Protein AF-0000000084461852 (afdb_homodimer)

Sequence (184 aa):
MDIIFQGNHNSEEAAENLLSVLRLFKERYKISHFREMHLTVTLVDDHGDDVELVDSQTSQVYRVFEVYRKGHELQTGRKPRPMLQLVVDNTRMDIIFQGNHNSEEAAENLLSVLRLFKERYKISHFREMHLTVTLVDDHGDDVELVDSQTSQVYRVFEVYRKGHELQTGRKPRPMLQLVVDNTR

Structure (mmCIF, N/CA/C/O backbone):
data_AF-0000000084461852-model_v1
#
loop_
_entity.id
_entity.type
_entity.pdbx_description
1 polymer 'Uncharacterized protein'
#
loop_
_atom_site.group_PDB
_atom_site.id
_atom_site.type_symbol
_atom_site.label_atom_id
_atom_site.label_alt_id
_atom_site.label_comp_id
_atom_site.label_asym_id
_atom_site.label_entity_id
_atom_site.label_seq_id
_atom_site.pdbx_PDB_ins_code
_atom_site.Cartn_x
_atom_site.Cartn_y
_atom_site.Cartn_z
_atom_site.occupancy
_atom_site.B_iso_or_equiv
_atom_site.auth_seq_id
_atom_site.auth_comp_id
_atom_site.auth_asym_id
_atom_site.auth_atom_id
_atom_site.pdbx_PDB_model_num
ATOM 1 N N . MET A 1 1 ? -6.777 7.555 5.301 1 90.88 1 MET A N 1
ATOM 2 C CA . MET A 1 1 ? -6.449 8.07 3.979 1 90.88 1 MET A CA 1
ATOM 3 C C . MET A 1 1 ? -6.387 6.945 2.953 1 90.88 1 MET A C 1
ATOM 5 O O . MET A 1 1 ? -5.828 5.883 3.225 1 90.88 1 MET A O 1
ATOM 9 N N . ASP A 1 2 ? -7.051 7.215 1.814 1 93.38 2 ASP A N 1
ATOM 10 C CA . ASP A 1 2 ? -7.02 6.285 0.69 1 93.38 2 ASP A CA 1
ATOM 11 C C . ASP A 1 2 ? -6.148 6.824 -0.442 1 93.38 2 ASP A C 1
ATOM 13 O O . ASP A 1 2 ? -6.383 7.922 -0.945 1 93.38 2 ASP A O 1
ATOM 17 N N . ILE A 1 3 ? -5.137 6.113 -0.735 1 93.56 3 ILE A N 1
ATOM 18 C CA . ILE A 1 3 ? -4.23 6.484 -1.817 1 93.56 3 ILE A CA 1
ATOM 19 C C . ILE A 1 3 ? -4.449 5.559 -3.012 1 93.56 3 ILE A C 1
ATOM 21 O O . ILE A 1 3 ? -4.258 4.344 -2.906 1 93.56 3 ILE A O 1
ATOM 25 N N . ILE A 1 4 ? -4.809 6.133 -4.129 1 93.44 4 ILE A N 1
ATOM 26 C CA . ILE A 1 4 ? -5.141 5.375 -5.332 1 93.44 4 ILE A CA 1
ATOM 27 C C . ILE A 1 4 ? -4.047 5.559 -6.379 1 93.44 4 ILE A C 1
ATOM 29 O O . ILE A 1 4 ? -3.758 6.684 -6.789 1 93.44 4 ILE A O 1
ATOM 33 N N . PHE A 1 5 ? -3.418 4.453 -6.738 1 92.19 5 PHE A N 1
ATOM 34 C CA . PHE A 1 5 ? -2.416 4.477 -7.797 1 92.19 5 PHE A CA 1
ATOM 35 C C . PHE A 1 5 ? -3.043 4.133 -9.141 1 92.19 5 PHE A C 1
ATOM 37 O O . PHE A 1 5 ? -3.514 3.012 -9.344 1 92.19 5 PHE A O 1
ATOM 44 N N . GLN A 1 6 ? -3.008 5.031 -10.008 1 90.44 6 GLN A N 1
ATOM 45 C CA . GLN A 1 6 ? -3.703 4.875 -11.281 1 90.44 6 GLN A CA 1
ATOM 46 C C . GLN A 1 6 ? -2.85 4.102 -12.281 1 90.44 6 GLN A C 1
ATOM 48 O O . GLN A 1 6 ? -1.632 4.285 -12.336 1 90.44 6 GLN A O 1
ATOM 53 N N . GLY A 1 7 ? -3.508 3.26 -13.008 1 87.06 7 GLY A N 1
ATOM 54 C CA . GLY A 1 7 ? -2.85 2.557 -14.094 1 87.06 7 GLY A CA 1
ATOM 55 C C . GLY A 1 7 ? -2.242 1.233 -13.664 1 87.06 7 GLY A C 1
ATOM 56 O O . GLY A 1 7 ? -2.576 0.704 -12.602 1 87.06 7 GLY A O 1
ATOM 57 N N . ASN A 1 8 ? -1.512 0.685 -14.648 1 90.12 8 ASN A N 1
ATOM 58 C CA . ASN A 1 8 ? -0.744 -0.536 -14.422 1 90.12 8 ASN A CA 1
ATOM 59 C C . ASN A 1 8 ? 0.686 -0.226 -13.992 1 90.12 8 ASN A C 1
ATOM 61 O O . ASN A 1 8 ? 1.313 0.694 -14.516 1 90.12 8 ASN A O 1
ATOM 65 N N . HIS A 1 9 ? 1.092 -1.019 -13 1 91.5 9 HIS A N 1
ATOM 66 C CA . HIS A 1 9 ? 2.438 -0.825 -12.469 1 91.5 9 HIS A CA 1
ATOM 67 C C . HIS A 1 9 ? 3.232 -2.125 -12.5 1 91.5 9 HIS A C 1
ATOM 69 O O . HIS A 1 9 ? 2.709 -3.188 -12.156 1 91.5 9 HIS A O 1
ATOM 75 N N . ASN A 1 10 ? 4.449 -1.992 -13.039 1 92.25 10 ASN A N 1
ATOM 76 C CA . ASN A 1 10 ? 5.328 -3.113 -12.719 1 92.25 10 ASN A CA 1
ATOM 77 C C . ASN A 1 10 ? 5.863 -3.014 -11.289 1 92.25 10 ASN A C 1
ATOM 79 O O . ASN A 1 10 ? 5.609 -2.029 -10.594 1 92.25 10 ASN A O 1
ATOM 83 N N . SER A 1 11 ? 6.602 -4 -10.859 1 90.88 11 SER A N 1
ATOM 84 C CA . SER A 1 11 ? 7.059 -4.09 -9.477 1 90.88 11 SER A CA 1
ATOM 85 C C . SER A 1 11 ? 7.918 -2.889 -9.102 1 90.88 11 SER A C 1
ATOM 87 O O . SER A 1 11 ? 7.77 -2.33 -8.008 1 90.88 11 SER A O 1
ATOM 89 N N . GLU A 1 12 ? 8.805 -2.451 -9.984 1 92.38 12 GLU A N 1
ATOM 90 C CA . GLU A 1 12 ? 9.703 -1.333 -9.703 1 92.38 12 GLU A CA 1
ATOM 91 C C . GLU A 1 12 ? 8.93 -0.02 -9.609 1 92.38 12 GLU A C 1
ATOM 93 O O . GLU A 1 12 ? 9.164 0.779 -8.695 1 92.38 12 GLU A O 1
ATOM 98 N N . GLU A 1 13 ? 7.988 0.21 -10.516 1 91.56 13 GLU A N 1
ATOM 99 C CA . GLU A 1 13 ? 7.16 1.411 -10.492 1 91.56 13 GLU A CA 1
ATOM 100 C C . GLU A 1 13 ? 6.285 1.455 -9.242 1 91.56 13 GLU A C 1
ATOM 102 O O . GLU A 1 13 ? 6.133 2.51 -8.625 1 91.56 13 GLU A O 1
ATOM 107 N N . ALA A 1 14 ? 5.668 0.328 -8.977 1 94 14 ALA A N 1
ATOM 108 C CA . ALA A 1 14 ? 4.848 0.246 -7.77 1 94 14 ALA A CA 1
ATOM 109 C C . ALA A 1 14 ? 5.66 0.619 -6.531 1 94 14 ALA A C 1
ATOM 111 O O . ALA A 1 14 ? 5.211 1.416 -5.703 1 94 14 ALA A O 1
ATOM 112 N N . ALA A 1 15 ? 6.879 0.036 -6.41 1 93.94 15 ALA A N 1
ATOM 113 C CA . ALA A 1 15 ? 7.758 0.32 -5.277 1 93.94 15 ALA A CA 1
ATOM 114 C C . ALA A 1 15 ? 8.078 1.81 -5.191 1 93.94 15 ALA A C 1
ATOM 116 O O . ALA A 1 15 ? 7.953 2.418 -4.129 1 93.94 15 ALA A O 1
ATOM 117 N N . GLU A 1 16 ? 8.43 2.383 -6.297 1 92.94 16 GLU A N 1
ATOM 118 C CA . GLU A 1 16 ? 8.797 3.795 -6.336 1 92.94 16 GLU A CA 1
ATOM 119 C C . GLU A 1 16 ? 7.625 4.684 -5.934 1 92.94 16 GLU A C 1
ATOM 121 O O . GLU A 1 16 ? 7.793 5.645 -5.184 1 92.94 16 GLU A O 1
ATOM 126 N N . ASN A 1 17 ? 6.449 4.41 -6.477 1 91.12 17 ASN A N 1
ATOM 127 C CA . ASN A 1 17 ? 5.273 5.219 -6.18 1 91.12 17 ASN A CA 1
ATOM 128 C C . ASN A 1 17 ? 4.879 5.121 -4.707 1 91.12 17 ASN A C 1
ATOM 130 O O . ASN A 1 17 ? 4.562 6.133 -4.078 1 91.12 17 ASN A O 1
ATOM 134 N N . LEU A 1 18 ? 4.922 3.9 -4.164 1 95.12 18 LEU A N 1
ATOM 135 C CA . LEU A 1 18 ? 4.605 3.711 -2.754 1 95.12 18 LEU A CA 1
ATOM 136 C C . LEU A 1 18 ? 5.598 4.461 -1.869 1 95.12 18 LEU A C 1
ATOM 138 O O . LEU A 1 18 ? 5.199 5.164 -0.938 1 95.12 18 LEU A O 1
ATOM 142 N N . LEU A 1 19 ? 6.879 4.352 -2.189 1 94.62 19 LEU A N 1
ATOM 143 C CA . LEU A 1 19 ? 7.914 5.02 -1.408 1 94.62 19 LEU A CA 1
ATOM 144 C C . LEU A 1 19 ? 7.781 6.535 -1.515 1 94.62 19 LEU A C 1
ATOM 146 O O . LEU A 1 19 ? 7.988 7.254 -0.533 1 94.62 19 LEU A O 1
ATOM 150 N N . SER A 1 20 ? 7.457 6.996 -2.689 1 90.75 20 SER A N 1
ATOM 151 C CA . SER A 1 20 ? 7.305 8.43 -2.9 1 90.75 20 SER A CA 1
ATOM 152 C C . SER A 1 20 ? 6.184 9 -2.041 1 90.75 20 SER A C 1
ATOM 154 O O . SER A 1 20 ? 6.309 10.102 -1.495 1 90.75 20 SER A O 1
ATOM 156 N N . VAL A 1 21 ? 5.16 8.289 -1.921 1 91.81 21 VAL A N 1
ATOM 157 C CA . VAL A 1 21 ? 4.023 8.734 -1.123 1 91.81 21 VAL A CA 1
ATOM 158 C C . VAL A 1 21 ? 4.422 8.812 0.349 1 91.81 21 VAL A C 1
ATOM 160 O O . VAL A 1 21 ? 4.133 9.797 1.025 1 91.81 21 VAL A O 1
ATOM 163 N N . LEU A 1 22 ? 5.098 7.746 0.861 1 93.81 22 LEU A N 1
ATOM 164 C CA . LEU A 1 22 ? 5.543 7.738 2.25 1 93.81 22 LEU A CA 1
ATOM 165 C C . LEU A 1 22 ? 6.5 8.898 2.516 1 93.81 22 LEU A C 1
ATOM 167 O O . LEU A 1 22 ? 6.422 9.547 3.562 1 93.81 22 LEU A O 1
ATOM 171 N N . ARG A 1 23 ? 7.359 9.172 1.54 1 91.5 23 ARG A N 1
ATOM 172 C CA . ARG A 1 23 ? 8.297 10.281 1.663 1 91.5 23 ARG A CA 1
ATOM 173 C C . ARG A 1 23 ? 7.562 11.617 1.695 1 91.5 23 ARG A C 1
ATOM 175 O O . ARG A 1 23 ? 7.914 12.508 2.475 1 91.5 23 ARG A O 1
ATOM 182 N N . LEU A 1 24 ? 6.559 11.766 0.816 1 88.06 24 LEU A N 1
ATOM 183 C CA . LEU A 1 24 ? 5.75 12.984 0.784 1 88.06 24 LEU A CA 1
ATOM 184 C C . LEU A 1 24 ? 5.102 13.242 2.139 1 88.06 24 LEU A C 1
ATOM 186 O O . LEU A 1 24 ? 5.133 14.367 2.643 1 88.06 24 LEU A O 1
ATOM 190 N N . PHE A 1 25 ? 4.523 12.203 2.756 1 91.25 25 PHE A N 1
ATOM 191 C CA . PHE A 1 25 ? 3.896 12.344 4.062 1 91.25 25 PHE A CA 1
ATOM 192 C C . PHE A 1 25 ? 4.914 12.789 5.105 1 91.25 25 PHE A C 1
ATOM 194 O O . PHE A 1 25 ? 4.637 13.672 5.918 1 91.25 25 PHE A O 1
ATOM 201 N N . LYS A 1 26 ? 6.051 12.188 5.035 1 89.94 26 LYS A N 1
ATOM 202 C CA . LYS A 1 26 ? 7.086 12.484 6.02 1 89.94 26 LYS A CA 1
ATOM 203 C C . LYS A 1 26 ? 7.652 13.891 5.82 1 89.94 26 LYS A C 1
ATOM 205 O O . LYS A 1 26 ? 7.707 14.68 6.762 1 89.94 26 LYS A O 1
ATOM 210 N N . GLU A 1 27 ? 8.047 14.203 4.629 1 87.75 27 GLU A N 1
ATOM 211 C CA . GLU A 1 27 ? 8.805 15.422 4.352 1 87.75 27 GLU A CA 1
ATOM 212 C C . GLU A 1 27 ? 7.883 16.641 4.309 1 87.75 27 GLU A C 1
ATOM 214 O O . GLU A 1 27 ? 8.234 17.703 4.809 1 87.75 27 GLU A O 1
ATOM 219 N N . ARG A 1 28 ? 6.707 16.453 3.742 1 85.19 28 ARG A N 1
ATOM 220 C CA . ARG A 1 28 ? 5.848 17.609 3.516 1 85.19 28 ARG A CA 1
ATOM 221 C C . ARG A 1 28 ? 4.859 17.781 4.664 1 85.19 28 ARG A C 1
ATOM 223 O O . ARG A 1 28 ? 4.543 18.906 5.043 1 85.19 28 ARG A O 1
ATOM 230 N N . TYR A 1 29 ? 4.438 16.656 5.199 1 85.38 29 TYR A N 1
ATOM 231 C CA . TYR A 1 29 ? 3.346 16.781 6.156 1 85.38 29 TYR A CA 1
ATOM 232 C C . TYR A 1 29 ? 3.783 16.344 7.547 1 85.38 29 TYR A C 1
ATOM 234 O O . TYR A 1 29 ? 2.979 16.328 8.484 1 85.38 29 TYR A O 1
ATOM 242 N N . LYS A 1 30 ? 5.027 15.969 7.672 1 88.06 30 LYS A N 1
ATOM 243 C CA . LYS A 1 30 ? 5.645 15.586 8.938 1 88.06 30 LYS A CA 1
ATOM 244 C C . LYS A 1 30 ? 4.887 14.438 9.602 1 88.06 30 LYS A C 1
ATOM 246 O O . LYS A 1 30 ? 4.664 14.445 10.812 1 88.06 30 LYS A O 1
ATOM 251 N N . ILE A 1 31 ? 4.387 13.586 8.766 1 89.81 31 ILE A N 1
ATOM 252 C CA . ILE A 1 31 ? 3.77 12.344 9.219 1 89.81 31 ILE A CA 1
ATOM 253 C C . ILE A 1 31 ? 4.766 11.195 9.086 1 89.81 31 ILE A C 1
ATOM 255 O O . ILE A 1 31 ? 5.277 10.938 7.992 1 89.81 31 ILE A O 1
ATOM 259 N N . SER A 1 32 ? 4.969 10.516 10.258 1 89.44 32 SER A N 1
ATOM 260 C CA . SER A 1 32 ? 5.992 9.477 10.195 1 89.44 32 SER A CA 1
ATOM 261 C C . SER A 1 32 ? 5.461 8.148 10.711 1 89.44 32 SER A C 1
ATOM 263 O O . SER A 1 32 ? 6.168 7.137 10.688 1 89.44 32 SER A O 1
ATOM 265 N N . HIS A 1 33 ? 4.242 8.25 11.219 1 93.44 33 HIS A N 1
ATOM 266 C CA . HIS A 1 33 ? 3.676 7.016 11.75 1 93.44 33 HIS A CA 1
ATOM 267 C C . HIS A 1 33 ? 2.346 6.688 11.078 1 93.44 33 HIS A C 1
ATOM 269 O O . HIS A 1 33 ? 1.59 7.59 10.719 1 93.44 33 HIS A O 1
ATOM 275 N N . PHE A 1 34 ? 2.105 5.414 10.953 1 94.38 34 PHE A N 1
ATOM 276 C CA . PHE A 1 34 ? 0.916 4.91 10.281 1 94.38 34 PHE A CA 1
ATOM 277 C C . PHE A 1 34 ? 0.313 3.74 11.055 1 94.38 34 PHE A C 1
ATOM 279 O O . PHE A 1 34 ? 1.039 2.934 11.633 1 94.38 34 PHE A O 1
ATOM 286 N N . ARG A 1 35 ? -0.975 3.609 11.023 1 94.31 35 ARG A N 1
ATOM 287 C CA . ARG A 1 35 ? -1.715 2.469 11.555 1 94.31 35 ARG A CA 1
ATOM 288 C C . ARG A 1 35 ? -2.773 1.992 10.57 1 94.31 35 ARG A C 1
ATOM 290 O O . ARG A 1 35 ? -3.121 2.711 9.625 1 94.31 35 ARG A O 1
ATOM 297 N N . GLU A 1 36 ? -3.182 0.67 10.773 1 95 36 GLU A N 1
ATOM 298 C CA . GLU A 1 36 ? -4.234 0.079 9.953 1 95 36 GLU A CA 1
ATOM 299 C C . GLU A 1 36 ? -3.904 0.186 8.469 1 95 36 GLU A C 1
ATOM 301 O O . GLU A 1 36 ? -4.73 0.638 7.672 1 95 36 GLU A O 1
ATOM 306 N N . MET A 1 37 ? -2.711 -0.22 8.07 1 95.75 37 MET A N 1
ATOM 307 C CA . MET A 1 37 ? -2.24 -0.136 6.691 1 95.75 37 MET A CA 1
ATOM 308 C C . MET A 1 37 ? -2.701 -1.345 5.887 1 95.75 37 MET A C 1
ATOM 310 O O . MET A 1 37 ? -2.477 -2.488 6.289 1 95.75 37 MET A O 1
ATOM 314 N N . HIS A 1 38 ? -3.426 -1.048 4.801 1 97.06 38 HIS A N 1
ATOM 315 C CA . HIS A 1 38 ? -3.91 -2.051 3.859 1 97.06 38 HIS A CA 1
ATOM 316 C C . HIS A 1 38 ? -3.471 -1.727 2.436 1 97.06 38 HIS A C 1
ATOM 318 O O . HIS A 1 38 ? -3.643 -0.598 1.971 1 97.06 38 HIS A O 1
ATOM 324 N N . LEU A 1 39 ? -2.859 -2.723 1.812 1 97.56 39 LEU A N 1
ATOM 325 C CA . LEU A 1 39 ? -2.6 -2.609 0.382 1 97.56 39 LEU A CA 1
ATOM 326 C C . LEU A 1 39 ? -3.479 -3.572 -0.408 1 97.56 39 LEU A C 1
ATOM 328 O O . LEU A 1 39 ? -3.461 -4.781 -0.161 1 97.56 39 LEU A O 1
ATOM 332 N N . THR A 1 40 ? -4.301 -3.043 -1.294 1 97.44 40 THR A N 1
ATOM 333 C CA . THR A 1 40 ? -5.109 -3.859 -2.191 1 97.44 40 THR A CA 1
ATOM 334 C C . THR A 1 40 ? -4.586 -3.775 -3.621 1 97.44 40 THR A C 1
ATOM 336 O O . THR A 1 40 ? -4.301 -2.686 -4.121 1 97.44 40 THR A O 1
ATOM 339 N N . VAL A 1 41 ? -4.418 -4.969 -4.215 1 95.94 41 VAL A N 1
ATOM 340 C CA . VAL A 1 41 ? -3.889 -4.988 -5.574 1 95.94 41 VAL A CA 1
ATOM 341 C C . VAL A 1 41 ? -4.543 -6.117 -6.371 1 95.94 41 VAL A C 1
ATOM 343 O O . VAL A 1 41 ? -4.949 -7.129 -5.797 1 95.94 41 VAL A O 1
ATOM 346 N N . THR A 1 42 ? -4.73 -5.816 -7.617 1 95.12 42 THR A N 1
ATOM 347 C CA . THR A 1 42 ? -4.996 -6.887 -8.57 1 95.12 42 THR A CA 1
ATOM 348 C C . THR A 1 42 ? -3.693 -7.422 -9.164 1 95.12 42 THR A C 1
ATOM 350 O O . THR A 1 42 ? -2.889 -6.652 -9.695 1 95.12 42 THR A O 1
ATOM 353 N N . LEU A 1 43 ? -3.492 -8.75 -9.008 1 94.06 43 LEU A N 1
ATOM 354 C CA . LEU A 1 43 ? -2.289 -9.383 -9.539 1 94.06 43 LEU A CA 1
ATOM 355 C C . LEU A 1 43 ? -2.441 -9.68 -11.023 1 94.06 43 LEU A C 1
ATOM 357 O O . LEU A 1 43 ? -3.484 -10.172 -11.461 1 94.06 43 LEU A O 1
ATOM 361 N N . VAL A 1 44 ? -1.359 -9.391 -11.742 1 91.56 44 VAL A N 1
ATOM 362 C CA . VAL A 1 44 ? -1.388 -9.578 -13.188 1 91.56 44 VAL A CA 1
ATOM 363 C C . VAL A 1 44 ? -0.157 -10.367 -13.633 1 91.56 44 VAL A C 1
ATOM 365 O O . VAL A 1 44 ? 0.96 -10.086 -13.188 1 91.56 44 VAL A O 1
ATOM 368 N N . ASP A 1 45 ? -0.333 -11.312 -14.508 1 85.88 45 ASP A N 1
ATOM 369 C CA . ASP A 1 45 ? 0.817 -12.078 -14.984 1 85.88 45 ASP A CA 1
ATOM 370 C C . ASP A 1 45 ? 1.472 -11.391 -16.172 1 85.88 45 ASP A C 1
ATOM 372 O O . ASP A 1 45 ? 1.069 -10.297 -16.562 1 85.88 45 ASP A O 1
ATOM 376 N N . ASP A 1 46 ? 2.502 -12.008 -16.703 1 83.5 46 ASP A N 1
ATOM 377 C CA . ASP A 1 46 ? 3.307 -11.422 -17.781 1 83.5 46 ASP A CA 1
ATOM 378 C C . ASP A 1 46 ? 2.496 -11.281 -19.062 1 83.5 46 ASP A C 1
ATOM 380 O O . ASP A 1 46 ? 2.885 -10.547 -19.969 1 83.5 46 ASP A O 1
ATOM 384 N N . HIS A 1 47 ? 1.333 -11.961 -19.188 1 84.81 47 HIS A N 1
ATOM 385 C CA . HIS A 1 47 ? 0.505 -11.898 -20.391 1 84.81 47 HIS A CA 1
ATOM 386 C C . HIS A 1 47 ? -0.591 -10.852 -20.234 1 84.81 47 HIS A C 1
ATOM 388 O O . HIS A 1 47 ? -1.346 -10.602 -21.188 1 84.81 47 HIS A O 1
ATOM 394 N N . GLY A 1 48 ? -0.623 -10.25 -19.047 1 85.75 48 GLY A N 1
ATOM 395 C CA . GLY A 1 48 ? -1.607 -9.203 -18.828 1 85.75 48 GLY A CA 1
ATOM 396 C C . GLY A 1 48 ? -2.918 -9.727 -18.266 1 85.75 48 GLY A C 1
ATOM 397 O O . GLY A 1 48 ? -3.906 -8.992 -18.203 1 85.75 48 GLY A O 1
ATOM 398 N N . ASP A 1 49 ? -2.875 -11.031 -17.875 1 88.56 49 ASP A N 1
ATOM 399 C CA . ASP A 1 49 ? -4.09 -11.633 -17.328 1 88.56 49 ASP A CA 1
ATOM 400 C C . ASP A 1 49 ? -4.117 -11.523 -15.812 1 88.56 49 ASP A C 1
ATOM 402 O O . ASP A 1 49 ? -3.082 -11.664 -15.156 1 88.56 49 ASP A O 1
ATOM 406 N N . ASP A 1 50 ? -5.355 -11.344 -15.289 1 90.75 50 ASP A N 1
ATOM 407 C CA . ASP A 1 50 ? -5.52 -11.383 -13.836 1 90.75 50 ASP A CA 1
ATOM 408 C C . ASP A 1 50 ? -5.25 -12.781 -13.289 1 90.75 50 ASP A C 1
ATOM 410 O O . ASP A 1 50 ? -5.727 -13.773 -13.844 1 90.75 50 ASP A O 1
ATOM 414 N N . VAL A 1 51 ? -4.441 -12.773 -12.227 1 90.38 51 VAL A N 1
ATOM 415 C CA . VAL A 1 51 ? -4.125 -14.062 -11.617 1 90.38 51 VAL A CA 1
ATOM 416 C C . VAL A 1 51 ? -4.457 -14.023 -10.133 1 90.38 51 VAL A C 1
ATOM 418 O O . VAL A 1 51 ? -4.695 -12.953 -9.57 1 90.38 51 VAL A O 1
ATOM 421 N N . GLU A 1 52 ? -4.629 -15.227 -9.523 1 89.06 52 GLU A N 1
ATOM 422 C CA . GLU A 1 52 ? -4.895 -15.375 -8.094 1 89.06 52 GLU A CA 1
ATOM 423 C C . GLU A 1 52 ? -3.947 -16.391 -7.457 1 89.06 52 GLU A C 1
ATOM 425 O O . GLU A 1 52 ? -3.404 -17.25 -8.141 1 89.06 52 GLU A O 1
ATOM 430 N N . LEU A 1 53 ? -3.707 -16.188 -6.211 1 86.88 53 LEU A N 1
ATOM 431 C CA . LEU A 1 53 ? -2.959 -17.172 -5.434 1 86.88 53 LEU A CA 1
ATOM 432 C C . LEU A 1 53 ? -3.893 -18.219 -4.844 1 86.88 53 LEU A C 1
ATOM 434 O O . LEU A 1 53 ? -4.859 -17.891 -4.16 1 86.88 53 LEU A O 1
ATOM 438 N N . VAL A 1 54 ? -3.594 -19.469 -5.176 1 86.25 54 VAL A N 1
ATOM 439 C CA . VAL A 1 54 ? -4.457 -20.562 -4.742 1 86.25 54 VAL A CA 1
ATOM 440 C C . VAL A 1 54 ? -3.645 -21.578 -3.932 1 86.25 54 VAL A C 1
ATOM 442 O O . VAL A 1 54 ? -2.508 -21.891 -4.289 1 86.25 54 VAL A O 1
ATOM 445 N N . ASP A 1 55 ? -4.234 -21.969 -2.748 1 81.75 55 ASP A N 1
ATOM 446 C CA . ASP A 1 55 ? -3.635 -23.062 -1.996 1 81.75 55 ASP A CA 1
ATOM 447 C C . ASP A 1 55 ? -3.627 -24.344 -2.816 1 81.75 55 ASP A C 1
ATOM 449 O O . ASP A 1 55 ? -4.684 -24.844 -3.221 1 81.75 55 ASP A O 1
ATOM 453 N N . SER A 1 56 ? -2.402 -24.766 -2.996 1 78.12 56 SER A N 1
ATOM 454 C CA . SER A 1 56 ? -2.264 -25.922 -3.881 1 78.12 56 SER A CA 1
ATOM 455 C C . SER A 1 56 ? -2.938 -27.156 -3.289 1 78.12 56 SER A C 1
ATOM 457 O O . SER A 1 56 ? -3.354 -28.047 -4.023 1 78.12 56 SER A O 1
ATOM 459 N N . GLN A 1 57 ? -3.107 -27.125 -1.983 1 78.94 57 GLN A N 1
ATOM 460 C CA . GLN A 1 57 ? -3.686 -28.297 -1.329 1 78.94 57 GLN A CA 1
ATOM 461 C C . GLN A 1 57 ? -5.207 -28.188 -1.262 1 78.94 57 GLN A C 1
ATOM 463 O O . GLN A 1 57 ? -5.91 -29.172 -1.476 1 78.94 57 GLN A O 1
ATOM 468 N N . THR A 1 58 ? -5.773 -27.062 -1.026 1 81.94 58 THR A N 1
ATOM 469 C CA . THR A 1 58 ? -7.203 -26.922 -0.765 1 81.94 58 THR A CA 1
ATOM 470 C C . THR A 1 58 ? -7.906 -26.25 -1.942 1 81.94 58 THR A C 1
ATOM 472 O O . THR A 1 58 ? -9.133 -26.219 -2 1 81.94 58 THR A O 1
ATOM 475 N N . SER A 1 59 ? -7.16 -25.75 -2.887 1 83.31 59 SER A N 1
ATOM 476 C CA . SER A 1 59 ? -7.68 -25.031 -4.047 1 83.31 59 SER A CA 1
ATOM 477 C C . SER A 1 59 ? -8.422 -23.766 -3.631 1 83.31 59 SER A C 1
ATOM 479 O O . SER A 1 59 ? -9.211 -23.219 -4.406 1 83.31 59 SER A O 1
ATOM 481 N N . GLN A 1 60 ? -8.211 -23.391 -2.383 1 83.62 60 GLN A N 1
ATOM 482 C CA . GLN A 1 60 ? -8.812 -22.156 -1.91 1 83.62 60 GLN A CA 1
ATOM 483 C C . GLN A 1 60 ? -7.969 -20.938 -2.309 1 83.62 60 GLN A C 1
ATOM 485 O O . GLN A 1 60 ? -6.738 -20.984 -2.227 1 83.62 60 GLN A O 1
ATOM 490 N N . VAL A 1 61 ? -8.75 -20.016 -2.854 1 86.25 61 VAL A N 1
ATOM 491 C CA . VAL A 1 61 ? -8.086 -18.781 -3.262 1 86.25 61 VAL A CA 1
ATOM 492 C C . VAL A 1 61 ? -7.609 -18.016 -2.029 1 86.25 61 VAL A C 1
ATOM 494 O O . VAL A 1 61 ? -8.352 -17.875 -1.054 1 86.25 61 VAL A O 1
ATOM 497 N N . TYR A 1 62 ? -6.379 -17.688 -2.105 1 81.94 62 TYR A N 1
ATOM 498 C CA . TYR A 1 62 ? -5.777 -16.859 -1.063 1 81.94 62 TYR A CA 1
ATOM 499 C C . TYR A 1 62 ? -5.914 -15.375 -1.392 1 81.94 62 TYR A C 1
ATOM 501 O O . TYR A 1 62 ? -5.234 -14.867 -2.285 1 81.94 62 TYR A O 1
ATOM 509 N N . ARG A 1 63 ? -6.816 -14.672 -0.63 1 87.5 63 ARG A N 1
ATOM 510 C CA . ARG A 1 63 ? -7.164 -13.305 -0.999 1 87.5 63 ARG A CA 1
ATOM 511 C C . ARG A 1 63 ? -6.566 -12.305 -0.018 1 87.5 63 ARG A C 1
ATOM 513 O O . ARG A 1 63 ? -6.449 -11.117 -0.329 1 87.5 63 ARG A O 1
ATOM 520 N N . VAL A 1 64 ? -6.191 -12.812 1.199 1 88.44 64 VAL A N 1
ATOM 521 C CA . VAL A 1 64 ? -5.707 -11.898 2.227 1 88.44 64 VAL A CA 1
ATOM 522 C C . VAL A 1 64 ? -4.34 -12.352 2.723 1 88.44 64 VAL A C 1
ATOM 524 O O . VAL A 1 64 ? -4.148 -13.531 3.043 1 88.44 64 VAL A O 1
ATOM 527 N N . PHE A 1 65 ? -3.371 -11.445 2.699 1 84.25 65 PHE A N 1
ATOM 528 C CA . PHE A 1 65 ? -2.041 -11.648 3.262 1 84.25 65 PHE A CA 1
ATOM 529 C C . PHE A 1 65 ? -1.806 -10.703 4.438 1 84.25 65 PHE A C 1
ATOM 531 O O . PHE A 1 65 ? -2.084 -9.508 4.348 1 84.25 65 PHE A O 1
ATOM 538 N N . GLU A 1 66 ? -1.348 -11.328 5.562 1 86.5 66 GLU A N 1
ATOM 539 C CA . GLU A 1 66 ? -1.039 -10.5 6.727 1 86.5 66 GLU A CA 1
ATOM 540 C C . GLU A 1 66 ? 0.468 -10.414 6.957 1 86.5 66 GLU A C 1
ATOM 542 O O . GLU A 1 66 ? 1.176 -11.422 6.859 1 86.5 66 GLU A O 1
ATOM 547 N N . VAL A 1 67 ? 0.946 -9.203 7.129 1 87.12 67 VAL A N 1
ATOM 548 C CA . VAL A 1 67 ? 2.357 -8.938 7.391 1 87.12 67 VAL A CA 1
ATOM 549 C C . VAL A 1 67 ? 2.539 -8.484 8.836 1 87.12 67 VAL A C 1
ATOM 551 O O . VAL A 1 67 ? 1.868 -7.551 9.289 1 87.12 67 VAL A O 1
ATOM 554 N N . TYR A 1 68 ? 3.4 -9.109 9.539 1 81.06 68 TYR A N 1
ATOM 555 C CA . TYR A 1 68 ? 3.689 -8.781 10.93 1 81.06 68 TYR A CA 1
ATOM 556 C C . TYR A 1 68 ? 5.094 -8.211 11.07 1 81.06 68 TYR A C 1
ATOM 558 O O . TYR A 1 68 ? 5.977 -8.5 10.266 1 81.06 68 TYR A O 1
ATOM 566 N N . ARG A 1 69 ? 5.293 -7.105 11.961 1 63.78 69 ARG A N 1
ATOM 567 C CA . ARG A 1 69 ? 6.582 -6.469 12.211 1 63.78 69 ARG A CA 1
ATOM 568 C C . ARG A 1 69 ? 7.668 -7.508 12.461 1 63.78 69 ARG A C 1
ATOM 570 O O . ARG A 1 69 ? 7.41 -8.547 13.062 1 63.78 69 ARG A O 1
ATOM 577 N N . LYS A 1 70 ? 8.859 -7.113 11.773 1 55.03 70 LYS A N 1
ATOM 578 C CA . LYS A 1 70 ? 10.031 -7.949 12.031 1 55.03 70 LYS A CA 1
ATOM 579 C C . LYS A 1 70 ? 10.367 -7.992 13.516 1 55.03 70 LYS A C 1
ATOM 581 O O . LYS A 1 70 ? 10.383 -6.953 14.188 1 55.03 70 LYS A O 1
ATOM 586 N N . GLY A 1 71 ? 10.586 -9.133 14.234 1 45.84 71 GLY A N 1
ATOM 587 C CA . GLY A 1 71 ? 10.797 -9.625 15.586 1 45.84 71 GLY A CA 1
ATOM 588 C C . GLY A 1 71 ? 9.57 -10.297 16.172 1 45.84 71 GLY A C 1
ATOM 589 O O . GLY A 1 71 ? 9.664 -10.961 17.203 1 45.84 71 GLY A O 1
ATOM 590 N N . HIS A 1 72 ? 8.555 -9.703 16.062 1 40.28 72 HIS A N 1
ATOM 591 C CA . HIS A 1 72 ? 7.418 -10.594 16.281 1 40.28 72 HIS A CA 1
ATOM 592 C C . HIS A 1 72 ? 7.105 -11.398 15.023 1 40.28 72 HIS A C 1
ATOM 594 O O . HIS A 1 72 ? 6.598 -10.859 14.039 1 40.28 72 HIS A O 1
ATOM 600 N N . GLU A 1 73 ? 7.996 -12.047 14.812 1 34.94 73 GLU A N 1
ATOM 601 C CA . GLU A 1 73 ? 7.984 -12.93 13.648 1 34.94 73 GLU A CA 1
ATOM 602 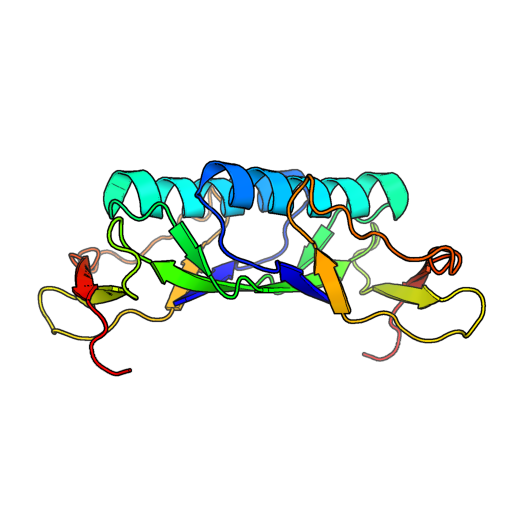C C . GLU A 1 73 ? 6.566 -13.391 13.32 1 34.94 73 GLU A C 1
ATOM 604 O O . GLU A 1 73 ? 5.719 -13.484 14.211 1 34.94 73 GLU A O 1
ATOM 609 N N . LEU A 1 74 ? 6.148 -13.078 12.125 1 36.25 74 LEU A N 1
ATOM 610 C CA . LEU A 1 74 ? 5.043 -13.875 11.602 1 36.25 74 LEU A CA 1
ATOM 611 C C . LEU A 1 74 ? 5.117 -15.305 12.125 1 36.25 74 LEU A C 1
ATOM 613 O O . LEU A 1 74 ? 6.055 -16.047 11.805 1 36.25 74 LEU A O 1
ATOM 617 N N . GLN A 1 75 ? 5.152 -15.328 13.344 1 36.03 75 GLN A N 1
ATOM 618 C CA . GLN A 1 75 ? 4.902 -16.75 13.594 1 36.03 75 GLN A CA 1
ATOM 619 C C . GLN A 1 75 ? 3.762 -17.266 12.727 1 36.03 75 GLN A C 1
ATOM 621 O O . GLN A 1 75 ? 2.613 -16.844 12.883 1 36.03 75 GLN A O 1
ATOM 626 N N . THR A 1 76 ? 3.924 -17.062 11.445 1 33.25 76 THR A N 1
ATOM 627 C CA . THR A 1 76 ? 2.965 -17.984 10.844 1 33.25 76 THR A CA 1
ATOM 628 C C . THR A 1 76 ? 2.906 -19.297 11.633 1 33.25 76 THR A C 1
ATOM 630 O O . THR A 1 76 ? 3.941 -19.844 12.016 1 33.25 76 THR A O 1
ATOM 633 N N . GLY A 1 77 ? 2.268 -19.406 12.641 1 34.41 77 GLY A N 1
ATOM 634 C CA . GLY A 1 77 ? 2.096 -20.766 13.141 1 34.41 77 GLY A CA 1
ATOM 635 C C . GLY A 1 77 ? 2.562 -21.812 12.164 1 34.41 77 GLY A C 1
ATOM 636 O O . GLY A 1 77 ? 2.746 -21.531 10.977 1 34.41 77 GLY A O 1
ATOM 637 N N . ARG A 1 78 ? 3.379 -23 12.672 1 37.5 78 ARG A N 1
ATOM 638 C CA . ARG A 1 78 ? 3.74 -24.25 12.023 1 37.5 78 ARG A CA 1
ATOM 639 C C . ARG A 1 78 ? 2.734 -24.625 10.938 1 37.5 78 ARG A C 1
ATOM 641 O O . ARG A 1 78 ? 2.734 -25.75 10.438 1 37.5 78 ARG A O 1
ATOM 648 N N . LYS A 1 79 ? 1.528 -24.094 10.906 1 44.88 79 LYS A N 1
ATOM 649 C CA . LYS A 1 79 ? 0.957 -24.875 9.82 1 44.88 79 LYS A CA 1
ATOM 650 C C . LYS A 1 79 ? 1.727 -24.656 8.516 1 44.88 79 LYS A C 1
ATOM 652 O O . LYS A 1 79 ? 2.195 -23.547 8.25 1 44.88 79 LYS A O 1
ATOM 657 N N . PRO A 1 80 ? 2.211 -25.562 7.785 1 43.31 80 PRO A N 1
ATOM 658 C CA . PRO A 1 80 ? 2.828 -25.594 6.457 1 43.31 80 PRO A CA 1
ATOM 659 C C . PRO A 1 80 ? 2.385 -24.422 5.578 1 43.31 80 PRO A C 1
ATOM 661 O O . PRO A 1 80 ? 1.205 -24.062 5.574 1 43.31 80 PRO A O 1
ATOM 664 N N . ARG A 1 81 ? 3.219 -23.234 5.52 1 53.19 81 ARG A N 1
ATOM 665 C CA . ARG A 1 81 ? 2.887 -22.234 4.512 1 53.19 81 ARG A CA 1
ATOM 666 C C . ARG A 1 81 ? 2.123 -22.859 3.35 1 53.19 81 ARG A C 1
ATOM 668 O O . ARG A 1 81 ? 2.59 -23.828 2.738 1 53.19 81 ARG A O 1
ATOM 675 N N . PRO A 1 82 ? 0.815 -22.5 3.35 1 55.88 82 PRO A N 1
ATOM 676 C CA . PRO A 1 82 ? 0.179 -23.125 2.188 1 55.88 82 PRO A CA 1
ATOM 677 C C . PRO A 1 82 ? 1.007 -22.984 0.912 1 55.88 82 PRO A C 1
ATOM 679 O O . PRO A 1 82 ? 1.732 -22 0.752 1 55.88 82 PRO A O 1
ATOM 682 N N . MET A 1 83 ? 1.473 -24.047 0.34 1 65.12 83 MET A N 1
ATOM 683 C CA . MET A 1 83 ? 2.029 -23.984 -1.008 1 65.12 83 MET A CA 1
ATOM 684 C C . MET A 1 83 ? 1.075 -23.281 -1.958 1 65.12 83 MET A C 1
ATOM 686 O O . MET A 1 83 ? -0.021 -23.766 -2.232 1 65.12 83 MET A O 1
ATOM 690 N N . LEU A 1 84 ? 1.311 -21.938 -2.135 1 67.81 84 LEU A N 1
ATOM 691 C CA . LEU A 1 84 ? 0.437 -21.156 -3 1 67.81 84 LEU A CA 1
ATOM 692 C C . LEU A 1 84 ? 0.924 -21.188 -4.445 1 67.81 84 LEU A C 1
ATOM 694 O O . LEU A 1 84 ? 2.131 -21.234 -4.695 1 67.81 84 LEU A O 1
ATOM 698 N N . GLN A 1 85 ? -0.033 -21.484 -5.367 1 70.38 85 GLN A N 1
ATOM 699 C CA . GLN A 1 85 ? 0.237 -21.453 -6.801 1 70.38 85 GLN A CA 1
ATOM 700 C C . GLN A 1 85 ? -0.558 -20.328 -7.473 1 70.38 85 GLN A C 1
ATOM 702 O O . GLN A 1 85 ? -1.635 -19.953 -7.008 1 70.38 85 GLN A O 1
ATOM 707 N N . LEU A 1 86 ? 0.033 -19.812 -8.484 1 70.81 86 LEU A N 1
ATOM 708 C CA . LEU A 1 86 ? -0.637 -18.797 -9.281 1 70.81 86 LEU A CA 1
ATOM 709 C C . LEU A 1 86 ? -1.635 -19.438 -10.25 1 70.81 86 LEU A C 1
ATOM 711 O O . LEU A 1 86 ? -1.309 -20.391 -10.938 1 70.81 86 LEU A O 1
ATOM 715 N N . VAL A 1 87 ? -2.859 -19.016 -10.164 1 74.31 87 VAL A N 1
ATOM 716 C CA . VAL A 1 87 ? -3.85 -19.484 -11.125 1 74.31 87 VAL A CA 1
ATOM 717 C C . VAL A 1 87 ? -4.512 -18.281 -11.812 1 74.31 87 VAL A C 1
ATOM 719 O O . VAL A 1 87 ? -4.77 -17.266 -11.172 1 74.31 87 VAL A O 1
ATOM 722 N N . VAL A 1 88 ? -4.637 -18.344 -13.156 1 67.38 88 VAL A N 1
ATOM 723 C CA . VAL A 1 88 ? -5.328 -17.312 -13.914 1 67.38 88 VAL A CA 1
ATOM 724 C C . VAL A 1 88 ? -6.773 -17.203 -13.43 1 67.38 88 VAL A C 1
ATOM 726 O O . VAL A 1 88 ? -7.465 -18.203 -13.273 1 67.38 88 VAL A O 1
ATOM 729 N N . ASP A 1 89 ? -7.121 -15.945 -13 1 67.19 89 ASP A N 1
ATOM 730 C CA . ASP A 1 89 ? -8.508 -15.688 -12.625 1 67.19 89 ASP A CA 1
ATOM 731 C C . ASP A 1 89 ? -9.398 -15.578 -13.867 1 67.19 89 ASP A C 1
ATOM 733 O O . ASP A 1 89 ? -9.359 -14.57 -14.57 1 67.19 89 ASP A O 1
ATOM 737 N N . ASN A 1 90 ? -9.961 -16.656 -14.211 1 50.38 90 ASN A N 1
ATOM 738 C CA . ASN A 1 90 ? -10.852 -16.688 -15.367 1 50.38 90 ASN A CA 1
ATOM 739 C C . ASN A 1 90 ? -12.219 -16.109 -15.031 1 50.38 90 ASN A C 1
ATOM 741 O O . ASN A 1 90 ? -13.156 -16.219 -15.836 1 50.38 90 ASN A O 1
ATOM 745 N N . THR A 1 91 ? -12.312 -15.719 -13.859 1 45.28 91 THR A N 1
ATOM 746 C CA . THR A 1 91 ? -13.688 -15.344 -13.57 1 45.28 91 THR A CA 1
ATOM 747 C C . THR A 1 91 ? -13.961 -13.906 -14 1 45.28 91 THR A C 1
ATOM 749 O O . THR A 1 91 ? -14.984 -13.328 -13.641 1 45.28 91 THR A O 1
ATOM 752 N N . ARG A 1 92 ? -13.148 -13.344 -14.883 1 40.19 92 ARG A N 1
ATOM 753 C CA . ARG A 1 92 ? -13.852 -12.156 -15.375 1 40.19 92 ARG A CA 1
ATOM 754 C C . ARG A 1 92 ? -15.047 -12.547 -16.234 1 40.19 92 ARG A C 1
ATOM 756 O 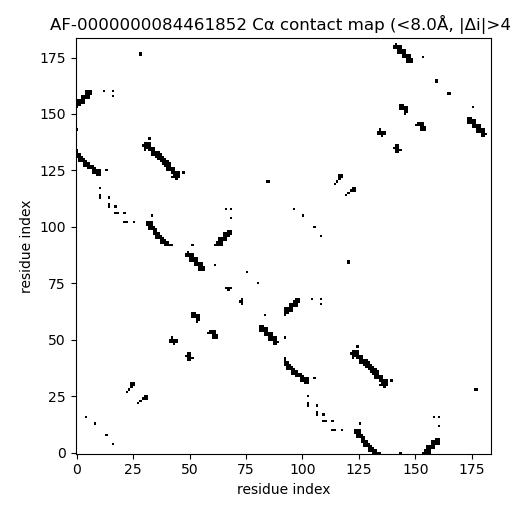O . ARG A 1 92 ? -15.008 -13.555 -16.938 1 40.19 92 ARG A O 1
ATOM 763 N N . MET B 1 1 ? -6.098 -8.93 -4.254 1 91 1 MET B N 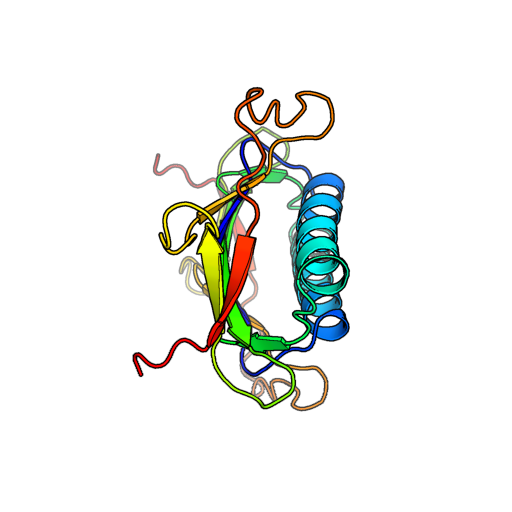1
ATOM 764 C CA . MET B 1 1 ? -5.406 -9.344 -3.035 1 91 1 MET B CA 1
ATOM 765 C C . MET B 1 1 ? -5.363 -8.203 -2.021 1 91 1 MET B C 1
ATOM 767 O O . MET B 1 1 ? -5.098 -7.055 -2.383 1 91 1 MET B O 1
ATOM 771 N N . ASP B 1 2 ? -5.715 -8.578 -0.77 1 93.38 2 ASP B N 1
ATOM 772 C CA . ASP B 1 2 ? -5.641 -7.633 0.339 1 93.38 2 ASP B CA 1
ATOM 773 C C . ASP B 1 2 ? -4.48 -7.965 1.271 1 93.38 2 ASP B C 1
ATOM 775 O O . ASP B 1 2 ? -4.402 -9.078 1.8 1 93.38 2 ASP B O 1
ATOM 779 N N . ILE B 1 3 ? -3.592 -7.078 1.369 1 93.38 3 ILE B N 1
ATOM 780 C CA . ILE B 1 3 ? -2.4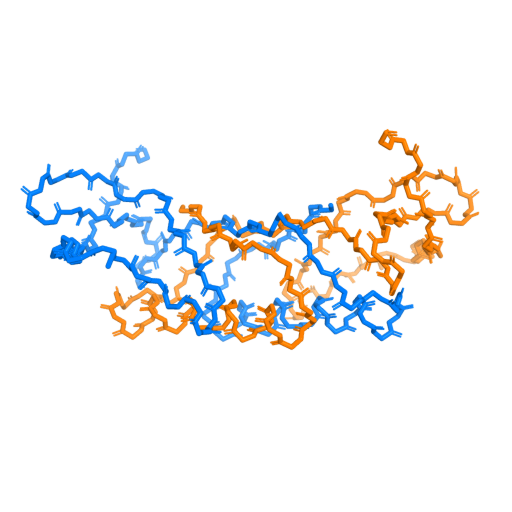36 -7.238 2.244 1 93.38 3 ILE B CA 1
ATOM 781 C C . ILE B 1 3 ? -2.592 -6.352 3.477 1 93.38 3 ILE B C 1
ATOM 783 O O . ILE B 1 3 ? -2.662 -5.125 3.361 1 93.38 3 ILE B O 1
ATOM 787 N N . ILE B 1 4 ? -2.615 -6.965 4.641 1 93.44 4 ILE B N 1
ATOM 788 C CA . ILE B 1 4 ? -2.85 -6.266 5.898 1 93.44 4 ILE B CA 1
ATOM 789 C C . ILE B 1 4 ? -1.556 -6.211 6.707 1 93.44 4 ILE B C 1
ATOM 791 O O . ILE B 1 4 ? -0.973 -7.25 7.031 1 93.44 4 ILE B O 1
ATOM 795 N N . PHE B 1 5 ? -1.095 -4.992 6.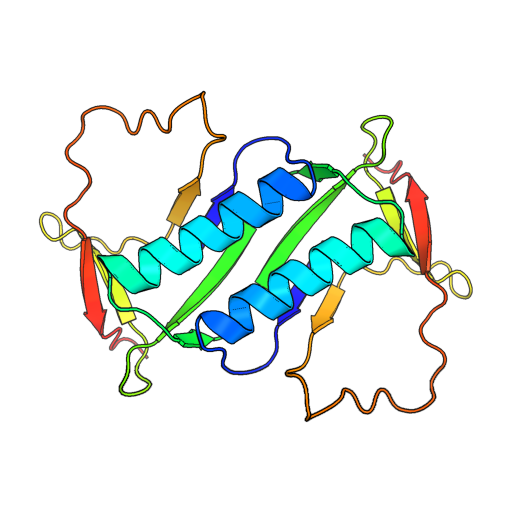953 1 92.12 5 PHE B N 1
ATOM 796 C CA . PHE B 1 5 ? 0.082 -4.801 7.793 1 92.12 5 PHE B CA 1
ATOM 797 C C . PHE B 1 5 ? -0.322 -4.555 9.242 1 92.12 5 PHE B C 1
ATOM 799 O O . PHE B 1 5 ? -0.949 -3.541 9.555 1 92.12 5 PHE B O 1
ATOM 806 N N . GLN B 1 6 ? 0.051 -5.402 10.07 1 90.69 6 GLN B N 1
ATOM 807 C CA . GLN B 1 6 ? -0.401 -5.355 11.461 1 90.69 6 GLN B CA 1
ATOM 808 C C . GLN B 1 6 ? 0.465 -4.414 12.289 1 90.69 6 GLN B C 1
ATOM 810 O O . GLN B 1 6 ? 1.682 -4.352 12.102 1 90.69 6 GLN B O 1
ATOM 815 N N . GLY B 1 7 ? -0.19 -3.697 13.148 1 87.19 7 GLY B N 1
ATOM 816 C CA . GLY B 1 7 ? 0.517 -2.857 14.102 1 87.19 7 GLY B CA 1
ATOM 817 C C . GLY B 1 7 ? 0.758 -1.449 13.586 1 87.19 7 GLY B C 1
ATOM 818 O O . GLY B 1 7 ? 0.126 -1.017 12.625 1 87.19 7 GLY B O 1
ATOM 819 N N . ASN B 1 8 ? 1.546 -0.748 14.422 1 90.25 8 ASN B N 1
ATOM 820 C CA . ASN B 1 8 ? 2.006 0.592 14.07 1 90.25 8 ASN B CA 1
ATOM 821 C C . ASN B 1 8 ? 3.355 0.554 13.359 1 90.25 8 ASN B C 1
ATOM 823 O O . ASN B 1 8 ? 4.238 -0.221 13.734 1 90.25 8 ASN B O 1
ATOM 827 N N . HIS B 1 9 ? 3.389 1.396 12.328 1 91.5 9 HIS B N 1
ATOM 828 C CA . HIS B 1 9 ? 4.613 1.457 11.539 1 91.5 9 HIS B CA 1
ATOM 829 C C . HIS B 1 9 ? 5.133 2.889 11.438 1 91.5 9 HIS B C 1
ATOM 831 O O . HIS B 1 9 ? 4.355 3.822 11.234 1 91.5 9 HIS B O 1
ATOM 837 N N . ASN B 1 10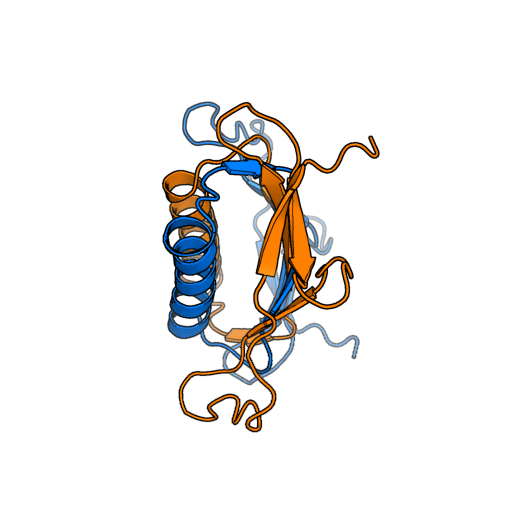 ? 6.438 2.996 11.719 1 92.19 10 ASN B N 1
ATOM 838 C CA . ASN B 1 10 ? 7 4.258 11.25 1 92.19 10 ASN B CA 1
ATOM 839 C C . ASN B 1 10 ? 7.254 4.234 9.742 1 92.19 10 ASN B C 1
ATOM 841 O O . ASN B 1 10 ? 7.062 3.207 9.094 1 92.19 10 ASN B O 1
ATOM 845 N N . SER B 1 11 ? 7.688 5.336 9.195 1 91 11 SER B N 1
ATOM 846 C CA . SER B 1 11 ? 7.836 5.48 7.75 1 91 11 SER B CA 1
ATOM 847 C C . SER B 1 11 ? 8.82 4.461 7.191 1 91 11 SER B C 1
ATOM 849 O O . SER B 1 11 ? 8.578 3.867 6.137 1 91 11 SER B O 1
ATOM 851 N N . GLU B 1 12 ? 9.938 4.223 7.871 1 92.38 12 GLU B N 1
ATOM 852 C CA . GLU B 1 12 ? 10.961 3.293 7.398 1 92.38 12 GLU B CA 1
ATOM 853 C C . GLU B 1 12 ? 10.453 1.854 7.43 1 92.38 12 GLU B C 1
ATOM 855 O O . GLU B 1 12 ? 10.664 1.096 6.48 1 92.38 12 GLU B O 1
ATOM 860 N N . GLU B 1 13 ? 9.781 1.475 8.5 1 91.5 13 GLU B N 1
ATOM 861 C CA . GLU B 1 13 ? 9.211 0.134 8.617 1 91.5 13 GLU B CA 1
ATOM 862 C C . GLU B 1 13 ? 8.133 -0.103 7.566 1 91.5 13 GLU B C 1
ATOM 864 O O . GLU B 1 13 ? 8.07 -1.179 6.965 1 91.5 13 GLU B O 1
ATOM 869 N N . ALA B 1 14 ? 7.258 0.87 7.449 1 94 14 ALA B N 1
ATOM 870 C CA . ALA B 1 14 ? 6.223 0.767 6.426 1 94 14 ALA B CA 1
ATOM 871 C C . ALA B 1 14 ? 6.832 0.533 5.047 1 94 14 ALA B C 1
ATOM 873 O O . ALA B 1 14 ? 6.395 -0.354 4.309 1 94 14 ALA B O 1
ATOM 874 N N . ALA B 1 15 ? 7.871 1.333 4.695 1 93.94 15 ALA B N 1
ATOM 875 C CA . ALA B 1 15 ? 8.547 1.205 3.406 1 93.94 15 ALA B CA 1
ATOM 876 C C . ALA B 1 15 ? 9.141 -0.193 3.232 1 93.94 15 ALA B C 1
ATOM 878 O O . ALA B 1 15 ? 8.93 -0.835 2.199 1 93.94 15 ALA B O 1
ATOM 879 N N . GLU B 1 16 ? 9.797 -0.654 4.23 1 92.88 16 GLU B N 1
ATOM 880 C CA . GLU B 1 16 ? 10.438 -1.966 4.168 1 92.88 16 GLU B CA 1
ATOM 881 C C . GLU B 1 16 ? 9.398 -3.074 3.988 1 92.88 16 GLU B C 1
ATOM 883 O O . GLU B 1 16 ? 9.609 -4 3.201 1 92.88 16 GLU B O 1
ATOM 888 N N . ASN B 1 17 ? 8.328 -3.029 4.754 1 91.19 17 ASN B N 1
ATOM 889 C CA . ASN B 1 17 ? 7.297 -4.059 4.68 1 91.19 17 ASN B CA 1
ATOM 890 C C . ASN B 1 17 ? 6.613 -4.066 3.314 1 91.19 17 ASN B C 1
ATOM 892 O O . ASN B 1 17 ? 6.387 -5.133 2.738 1 91.19 17 ASN B O 1
ATOM 896 N N . LEU B 1 18 ? 6.312 -2.881 2.809 1 94.94 18 LEU B N 1
ATOM 897 C CA . LEU B 1 18 ? 5.695 -2.785 1.49 1 94.94 18 LEU B CA 1
ATOM 898 C C . LEU B 1 18 ? 6.621 -3.346 0.416 1 94.94 18 LEU B C 1
ATOM 900 O O . LEU B 1 18 ? 6.191 -4.133 -0.43 1 94.94 18 LEU B O 1
ATOM 904 N N . LEU B 1 19 ? 7.895 -2.982 0.479 1 94.62 19 LEU B N 1
ATOM 905 C CA . LEU B 1 19 ? 8.859 -3.455 -0.504 1 94.62 19 LEU B CA 1
ATOM 906 C C . LEU B 1 19 ? 9.055 -4.965 -0.4 1 94.62 19 LEU B C 1
ATOM 908 O O . LEU B 1 19 ? 9.195 -5.648 -1.416 1 94.62 19 LEU B O 1
ATOM 912 N N . SER B 1 20 ? 9.047 -5.453 0.797 1 90.56 20 SER B N 1
ATOM 913 C CA . SER B 1 20 ? 9.219 -6.887 1.005 1 90.56 20 SER B CA 1
ATOM 914 C C . SER B 1 20 ? 8.086 -7.68 0.368 1 90.56 20 SER B C 1
ATOM 916 O O . SER B 1 20 ? 8.312 -8.742 -0.213 1 90.56 20 SER B O 1
ATOM 918 N N . VAL B 1 21 ? 6.949 -7.184 0.477 1 91.69 21 VAL B N 1
ATOM 919 C CA . VAL B 1 21 ? 5.785 -7.855 -0.095 1 91.69 21 VAL B CA 1
ATOM 920 C C . VAL B 1 21 ? 5.902 -7.879 -1.617 1 91.69 21 VAL B C 1
ATOM 922 O O . VAL B 1 21 ? 5.68 -8.922 -2.244 1 91.69 21 VAL B O 1
ATOM 925 N N . LEU B 1 22 ? 6.238 -6.703 -2.232 1 93.75 22 LEU B N 1
ATOM 926 C CA . LEU B 1 22 ? 6.398 -6.641 -3.682 1 93.75 22 LEU B CA 1
ATOM 927 C C . LEU B 1 22 ? 7.492 -7.594 -4.152 1 93.75 22 LEU B C 1
ATOM 929 O O . LEU B 1 22 ? 7.34 -8.266 -5.176 1 93.75 22 LEU B O 1
ATOM 933 N N . ARG B 1 23 ? 8.57 -7.672 -3.365 1 91.19 23 ARG B N 1
ATOM 934 C CA . ARG B 1 23 ? 9.664 -8.586 -3.688 1 91.19 23 ARG B CA 1
ATOM 935 C C . ARG B 1 23 ? 9.203 -10.039 -3.605 1 91.19 23 ARG B C 1
ATOM 937 O O . ARG B 1 23 ? 9.555 -10.852 -4.457 1 91.19 23 ARG B O 1
ATOM 944 N N . LEU B 1 24 ? 8.422 -10.375 -2.557 1 87.69 24 LEU B N 1
ATOM 945 C CA . LEU B 1 24 ? 7.887 -11.727 -2.396 1 87.69 24 LEU B CA 1
ATOM 946 C C . LEU B 1 24 ? 7.051 -12.125 -3.605 1 87.69 24 LEU B C 1
ATOM 948 O O . LEU B 1 24 ? 7.199 -13.234 -4.133 1 87.69 24 LEU B O 1
ATOM 952 N N . PHE B 1 25 ? 6.176 -11.227 -4.066 1 91.12 25 PHE B N 1
ATOM 953 C CA . PHE B 1 25 ? 5.348 -11.516 -5.23 1 91.12 25 PHE B CA 1
ATOM 954 C C . PHE B 1 25 ? 6.207 -11.773 -6.461 1 91.12 25 PHE B C 1
ATOM 956 O O . PHE B 1 25 ? 5.949 -12.711 -7.219 1 91.12 25 PHE B O 1
ATOM 963 N N . LYS B 1 26 ? 7.199 -10.953 -6.602 1 89.81 26 LYS B N 1
ATOM 964 C CA . LYS B 1 26 ? 8.055 -11.062 -7.777 1 89.81 26 LYS B CA 1
ATOM 965 C C . LYS B 1 26 ? 8.914 -12.32 -7.719 1 89.81 26 LYS B C 1
ATOM 967 O O . LYS B 1 26 ? 8.938 -13.109 -8.664 1 89.81 26 LYS B O 1
ATOM 972 N N . GLU B 1 27 ? 9.594 -12.531 -6.637 1 87.62 27 GLU B N 1
ATOM 973 C CA . GLU B 1 27 ? 10.609 -13.578 -6.535 1 87.62 27 GLU B CA 1
ATOM 974 C C . GLU B 1 27 ? 9.969 -14.945 -6.336 1 87.62 27 GLU B C 1
ATOM 976 O O . GLU B 1 27 ? 10.43 -15.938 -6.91 1 87.62 27 GLU B O 1
ATOM 981 N N . ARG B 1 28 ? 8.906 -14.977 -5.547 1 85.06 28 ARG B N 1
ATOM 982 C CA . ARG B 1 28 ? 8.344 -16.266 -5.184 1 85.06 28 ARG B CA 1
ATOM 983 C C . ARG B 1 28 ? 7.211 -16.672 -6.125 1 85.06 28 ARG B C 1
ATOM 985 O O . ARG B 1 28 ? 7.055 -17.844 -6.461 1 85.06 28 ARG B O 1
ATOM 992 N N . TYR B 1 29 ? 6.473 -15.641 -6.543 1 85.19 29 TYR B N 1
ATOM 993 C CA . TYR B 1 29 ? 5.258 -16 -7.273 1 85.19 29 TYR B CA 1
ATOM 994 C C . TYR B 1 29 ? 5.32 -15.508 -8.711 1 85.19 29 TYR B C 1
ATOM 996 O O . TYR B 1 29 ? 4.359 -15.664 -9.469 1 85.19 29 TYR B O 1
ATOM 1004 N N . LYS B 1 30 ? 6.414 -14.898 -9.078 1 88 30 LYS B N 1
ATOM 1005 C CA . LYS B 1 30 ? 6.68 -14.422 -10.438 1 88 30 LYS B CA 1
ATOM 1006 C C . LYS B 1 30 ? 5.598 -13.461 -10.906 1 88 30 LYS B C 1
ATOM 1008 O O . LYS B 1 30 ? 5.145 -13.539 -12.047 1 88 30 LYS B O 1
ATOM 1013 N N . ILE B 1 31 ? 5.121 -12.711 -9.969 1 89.88 31 ILE B N 1
ATOM 1014 C CA . ILE B 1 31 ? 4.195 -11.617 -10.266 1 89.88 31 ILE B CA 1
ATOM 1015 C C . ILE B 1 31 ? 4.953 -10.297 -10.297 1 89.88 31 ILE B C 1
ATOM 1017 O O . ILE B 1 31 ? 5.605 -9.922 -9.32 1 89.88 31 ILE B O 1
ATOM 1021 N N . SER B 1 32 ? 4.801 -9.609 -11.477 1 89.19 32 SER B N 1
ATOM 1022 C CA . SER B 1 32 ? 5.59 -8.383 -11.578 1 89.19 32 SER B CA 1
ATOM 1023 C C . SER B 1 32 ? 4.715 -7.195 -11.953 1 89.19 32 SER B C 1
ATOM 1025 O O . SER B 1 32 ? 5.203 -6.066 -12.055 1 89.19 32 SER B O 1
ATOM 1027 N N . HIS B 1 33 ? 3.461 -7.539 -12.227 1 93.31 33 HIS B N 1
ATOM 1028 C CA . HIS B 1 33 ? 2.572 -6.449 -12.609 1 93.31 33 HIS B CA 1
ATOM 1029 C C . HIS B 1 33 ? 1.359 -6.379 -11.688 1 93.31 33 HIS B C 1
ATOM 1031 O O . HIS B 1 33 ? 0.883 -7.406 -11.195 1 93.31 33 HIS B O 1
ATOM 1037 N N . PHE B 1 34 ? 0.91 -5.184 -11.5 1 94.44 34 PHE B N 1
ATOM 1038 C CA . PHE B 1 34 ? -0.201 -4.914 -10.594 1 94.44 34 PHE B CA 1
ATOM 1039 C C . PHE B 1 34 ? -1.16 -3.898 -11.203 1 94.44 34 PHE B C 1
ATOM 1041 O O . PHE B 1 34 ? -0.734 -2.969 -11.891 1 94.44 34 PHE B O 1
ATOM 1048 N N . ARG B 1 35 ? -2.412 -4.02 -10.93 1 94.19 35 ARG B N 1
ATOM 1049 C CA . ARG B 1 35 ? -3.451 -3.057 -11.281 1 94.19 35 ARG B CA 1
ATOM 1050 C C . ARG B 1 35 ? -4.363 -2.775 -10.094 1 94.19 35 ARG B C 1
ATOM 1052 O O . ARG B 1 35 ? -4.375 -3.533 -9.117 1 94.19 35 ARG B O 1
ATOM 1059 N N . GLU B 1 36 ? -5.059 -1.568 -10.188 1 95 36 GLU B N 1
ATOM 1060 C CA . GLU B 1 36 ? -6.023 -1.177 -9.164 1 95 36 GLU B CA 1
ATOM 1061 C C . GLU B 1 36 ? -5.391 -1.193 -7.777 1 95 36 GLU B C 1
ATOM 1063 O O . GLU B 1 36 ? -5.941 -1.783 -6.848 1 95 36 GLU B O 1
ATOM 1068 N N . MET B 1 37 ? -4.25 -0.566 -7.633 1 95.81 37 MET B N 1
ATOM 1069 C CA . MET B 1 37 ? -3.512 -0.531 -6.371 1 95.81 37 MET B CA 1
ATOM 1070 C C . MET B 1 37 ? -4.035 0.577 -5.465 1 95.81 37 MET B C 1
ATOM 1072 O O . MET B 1 37 ? -4.129 1.733 -5.879 1 95.81 37 MET B O 1
ATOM 1076 N N . HIS B 1 38 ? -4.449 0.171 -4.25 1 97.06 38 HIS B N 1
ATOM 1077 C CA . HIS B 1 38 ? -4.934 1.077 -3.213 1 97.06 38 HIS B CA 1
ATOM 1078 C C . HIS B 1 38 ? -4.172 0.875 -1.907 1 97.06 38 HIS B C 1
ATOM 1080 O O . HIS B 1 38 ? -4.027 -0.255 -1.438 1 97.06 38 HIS B O 1
ATOM 1086 N N . LEU B 1 39 ? -3.66 1.983 -1.413 1 97.56 39 LEU B N 1
ATOM 1087 C CA . LEU B 1 39 ? -3.107 1.956 -0.063 1 97.56 39 LEU B CA 1
ATOM 1088 C C . LEU B 1 39 ? -3.99 2.74 0.901 1 97.56 39 LEU B C 1
ATOM 1090 O O . LEU B 1 39 ? -4.273 3.918 0.671 1 97.56 39 LEU B O 1
ATOM 1094 N N . THR B 1 40 ? -4.488 2.086 1.933 1 97.44 40 THR B N 1
ATOM 1095 C CA . THR B 1 40 ? -5.25 2.748 2.986 1 97.44 40 THR B CA 1
ATOM 1096 C C . THR B 1 40 ? -4.449 2.797 4.285 1 97.44 40 THR B C 1
ATOM 1098 O O . THR B 1 40 ? -3.867 1.793 4.699 1 97.44 40 THR B O 1
ATOM 1101 N N . VAL B 1 41 ? -4.41 4.008 4.852 1 95.88 41 VAL B N 1
ATOM 1102 C CA . VAL B 1 41 ? -3.639 4.156 6.082 1 95.88 41 VAL B CA 1
ATOM 1103 C C . VAL B 1 41 ? -4.332 5.156 7.008 1 95.88 41 VAL B C 1
ATOM 1105 O O . VAL B 1 41 ? -5.023 6.062 6.547 1 95.88 41 VAL B O 1
ATOM 1108 N N . THR B 1 42 ? -4.207 4.852 8.273 1 95.06 42 THR B N 1
ATOM 1109 C CA . THR B 1 42 ? -4.488 5.875 9.281 1 95.06 42 THR B CA 1
ATOM 1110 C C . THR B 1 42 ? -3.225 6.664 9.617 1 95.06 42 THR B C 1
ATOM 1112 O O . THR B 1 42 ? -2.197 6.082 9.969 1 95.06 42 THR B O 1
ATOM 1115 N N . LEU B 1 43 ? -3.32 7.992 9.445 1 94 43 LEU B N 1
ATOM 1116 C CA . LEU B 1 43 ? -2.186 8.859 9.734 1 94 43 LEU B CA 1
ATOM 1117 C C . LEU B 1 43 ? -2.1 9.156 11.227 1 94 43 LEU B C 1
ATOM 1119 O O . LEU B 1 43 ? -3.113 9.453 11.867 1 94 43 LEU B O 1
ATOM 1123 N N . VAL B 1 44 ? -0.851 9.117 11.719 1 91.62 44 VAL B N 1
ATOM 1124 C CA . VAL B 1 44 ? -0.63 9.328 13.148 1 91.62 44 VAL B CA 1
ATOM 1125 C C . VAL B 1 44 ? 0.49 10.352 13.352 1 91.62 44 VAL B C 1
ATOM 1127 O O . VAL B 1 44 ? 1.532 10.273 12.695 1 91.62 44 VAL B O 1
ATOM 1130 N N . ASP B 1 45 ? 0.3 11.266 14.258 1 85.88 45 ASP B N 1
ATOM 1131 C CA . ASP B 1 45 ? 1.352 12.242 14.508 1 85.88 45 ASP B CA 1
ATOM 1132 C C . ASP B 1 45 ? 2.35 11.727 15.539 1 85.88 45 ASP B C 1
ATOM 1134 O O . ASP B 1 45 ? 2.252 10.578 15.984 1 85.88 45 ASP B O 1
ATOM 1138 N N . ASP B 1 46 ? 3.328 12.547 15.867 1 83.56 46 ASP B N 1
ATOM 1139 C CA . ASP B 1 46 ? 4.426 12.148 16.75 1 83.56 46 ASP B CA 1
ATOM 1140 C C . ASP B 1 46 ? 3.926 11.883 18.172 1 83.56 46 ASP B C 1
ATOM 1142 O O . ASP B 1 46 ? 4.621 11.266 18.969 1 83.56 46 ASP B O 1
ATOM 1146 N N . HIS B 1 47 ? 2.703 12.328 18.531 1 84.94 47 HIS B N 1
ATOM 1147 C CA . HIS B 1 47 ? 2.156 12.133 19.859 1 84.94 47 HIS B CA 1
ATOM 1148 C C . HIS B 1 47 ? 1.283 10.883 19.922 1 84.94 47 HIS B C 1
ATOM 1150 O O . HIS B 1 47 ? 0.794 10.508 20.984 1 84.94 47 HIS B O 1
ATOM 1156 N N . GLY B 1 48 ? 1.124 10.258 18.75 1 85.81 48 GLY B N 1
ATOM 1157 C CA . GLY B 1 48 ? 0.34 9.031 18.719 1 85.81 48 GLY B CA 1
ATOM 1158 C C . GLY B 1 48 ? -1.13 9.273 18.422 1 85.81 48 GLY B C 1
ATOM 1159 O O . GLY B 1 48 ? -1.949 8.359 18.547 1 85.81 48 GLY B O 1
ATOM 1160 N N . ASP B 1 49 ? -1.426 10.562 18.047 1 88.69 49 ASP B N 1
ATOM 1161 C CA . ASP B 1 49 ? -2.816 10.898 17.766 1 88.69 49 ASP B CA 1
ATOM 1162 C C . ASP B 1 49 ? -3.121 10.758 16.266 1 88.69 49 ASP B C 1
ATOM 1164 O O . ASP B 1 49 ? -2.283 11.086 15.422 1 88.69 49 ASP B O 1
ATOM 1168 N N . ASP B 1 50 ? -4.383 10.336 16 1 90.69 50 ASP B N 1
ATOM 1169 C CA . ASP B 1 50 ? -4.836 10.312 14.617 1 90.69 50 ASP B CA 1
ATOM 1170 C C . ASP B 1 50 ? -4.953 11.727 14.047 1 90.69 50 ASP B C 1
ATOM 1172 O O . ASP B 1 50 ? -5.492 12.617 14.703 1 90.69 50 ASP B O 1
ATOM 1176 N N . VAL B 1 51 ? -4.383 11.836 12.836 1 90.44 51 VAL B N 1
ATOM 1177 C CA . VAL B 1 51 ? -4.449 13.148 12.195 1 90.44 51 VAL B CA 1
ATOM 1178 C C . VAL B 1 51 ? -5.062 13.016 10.805 1 90.44 51 VAL B C 1
ATOM 1180 O O . VAL B 1 51 ? -5.199 11.906 10.281 1 90.44 51 VAL B O 1
ATOM 1183 N N . GLU B 1 52 ? -5.586 14.156 10.273 1 88.81 52 GLU B N 1
ATOM 1184 C CA . GLU B 1 52 ? -6.16 14.219 8.93 1 88.81 52 GLU B CA 1
ATOM 1185 C C . GLU B 1 52 ? -5.57 15.383 8.133 1 88.81 52 GLU B C 1
ATOM 1187 O O . GLU B 1 52 ? -5.086 16.359 8.711 1 88.81 52 GLU B O 1
ATOM 1192 N N . LEU B 1 53 ? -5.547 15.195 6.859 1 86.81 53 LEU B N 1
ATOM 1193 C CA . LEU B 1 53 ? -5.168 16.281 5.965 1 86.81 53 LEU B CA 1
ATOM 1194 C C . LEU B 1 53 ? -6.383 17.125 5.59 1 86.81 53 LEU B C 1
ATOM 1196 O O . LEU B 1 53 ? -7.387 16.594 5.109 1 86.81 53 LEU B O 1
ATOM 1200 N N . VAL B 1 54 ? -6.258 18.422 5.863 1 86.25 54 VAL B N 1
ATOM 1201 C CA . VAL B 1 54 ? -7.383 19.328 5.625 1 86.25 54 VAL B CA 1
ATOM 1202 C C . VAL B 1 54 ? -6.945 20.469 4.699 1 86.25 54 VAL B C 1
ATOM 1204 O O . VAL B 1 54 ? -5.84 21 4.836 1 86.25 54 VAL B O 1
ATOM 1207 N N . ASP B 1 55 ? -7.824 20.719 3.674 1 81.69 55 ASP B N 1
ATOM 1208 C CA . ASP B 1 55 ? -7.594 21.891 2.846 1 81.69 55 ASP B CA 1
ATOM 1209 C C . ASP B 1 55 ? -7.66 23.172 3.68 1 81.69 55 ASP B C 1
ATOM 1211 O O . ASP B 1 55 ? -8.68 23.453 4.316 1 81.69 55 ASP B O 1
ATOM 1215 N N . SER B 1 56 ? -6.535 23.828 3.617 1 77.94 56 SER B N 1
ATOM 1216 C CA . SER B 1 56 ? -6.441 25 4.477 1 77.94 56 SER B CA 1
ATOM 1217 C C . SER B 1 56 ? -7.445 26.062 4.066 1 77.94 56 SER B C 1
ATOM 1219 O O . SER B 1 56 ? -7.871 26.875 4.895 1 77.94 56 SER B O 1
ATOM 1221 N N . GLN B 1 57 ? -7.859 25.969 2.826 1 78.88 57 GLN B N 1
ATOM 1222 C CA . GLN B 1 57 ? -8.773 27 2.328 1 78.88 57 GLN B CA 1
ATOM 1223 C C . GLN B 1 57 ? -10.227 26.594 2.561 1 78.88 57 GLN B C 1
ATOM 1225 O O . GLN B 1 57 ? -11.055 27.438 2.936 1 78.88 57 GLN B O 1
ATOM 1230 N N . THR B 1 58 ? -10.602 25.375 2.416 1 81.06 58 THR B N 1
ATOM 1231 C CA . THR B 1 58 ? -12 24.969 2.436 1 81.06 58 THR B CA 1
ATOM 1232 C C . THR B 1 58 ? -12.312 24.188 3.711 1 81.06 58 THR B C 1
ATOM 1234 O O . THR B 1 58 ? -13.477 23.922 4.012 1 81.06 58 THR B O 1
ATOM 1237 N N . SER B 1 59 ? -11.312 23.859 4.477 1 83.19 59 SER B N 1
ATOM 1238 C CA . SER B 1 59 ? -11.445 23.062 5.695 1 83.19 59 SER B CA 1
ATOM 1239 C C . SER B 1 59 ? -11.992 21.672 5.395 1 83.19 59 SER B C 1
ATOM 1241 O O . SER B 1 59 ? -12.492 20.984 6.293 1 83.19 59 SER B O 1
ATOM 1243 N N . GLN B 1 60 ? -11.961 21.344 4.121 1 83.5 60 GLN B N 1
ATOM 1244 C CA . GLN B 1 60 ? -12.391 20 3.74 1 83.5 60 GLN B CA 1
ATOM 1245 C C . GLN B 1 60 ? -11.273 18.984 3.949 1 83.5 60 GLN B C 1
ATOM 1247 O O . GLN B 1 60 ? -10.109 19.266 3.646 1 83.5 60 GLN B O 1
ATOM 1252 N N . VAL B 1 61 ? -11.75 17.922 4.605 1 85.94 61 VAL B N 1
ATOM 1253 C CA . VAL B 1 61 ? -10.797 16.844 4.859 1 85.94 61 VAL B CA 1
ATOM 1254 C C . VAL B 1 61 ? -10.438 16.156 3.549 1 85.94 61 VAL B C 1
ATOM 1256 O O . VAL B 1 61 ? -11.32 15.859 2.736 1 85.94 61 VAL B O 1
ATOM 1259 N N . TYR B 1 62 ? -9.188 16.047 3.361 1 81.56 62 TYR B N 1
ATOM 1260 C CA . TYR B 1 62 ? -8.664 15.312 2.213 1 81.56 62 TYR B CA 1
ATOM 1261 C C . TYR B 1 62 ? -8.453 13.844 2.557 1 81.56 62 TYR B C 1
ATOM 1263 O O . TYR B 1 62 ? -7.52 13.5 3.285 1 81.56 62 TYR B O 1
ATOM 1271 N N . ARG B 1 63 ? -9.336 12.969 2 1 87.19 63 ARG B N 1
ATOM 1272 C CA . ARG B 1 63 ? -9.328 11.562 2.414 1 87.19 63 ARG B CA 1
ATOM 1273 C C . ARG B 1 63 ? -8.758 10.672 1.317 1 87.19 63 ARG B C 1
ATOM 1275 O O . ARG B 1 63 ? -8.352 9.539 1.582 1 87.19 63 ARG B O 1
ATOM 1282 N N . VAL B 1 64 ? -8.742 11.219 0.058 1 88.12 64 VAL B N 1
ATOM 1283 C CA . VAL B 1 64 ? -8.297 10.398 -1.062 1 88.12 64 VAL B CA 1
ATOM 1284 C C . VAL B 1 64 ? -7.172 11.109 -1.809 1 88.12 64 VAL B C 1
ATOM 1286 O O . VAL B 1 64 ? -7.285 12.297 -2.135 1 88.12 64 VAL B O 1
ATOM 1289 N N . PHE B 1 65 ? -6.039 10.422 -2.014 1 84.25 65 PHE B N 1
ATOM 1290 C CA . PHE B 1 65 ? -4.914 10.867 -2.828 1 84.25 65 PHE B CA 1
ATOM 1291 C C . PHE B 1 65 ? -4.734 9.961 -4.043 1 84.25 65 PHE B C 1
ATOM 1293 O O . PHE B 1 65 ? -4.758 8.734 -3.922 1 84.25 65 PHE B O 1
ATOM 1300 N N . GLU B 1 66 ? -4.641 10.641 -5.207 1 86.5 66 GLU B N 1
ATOM 1301 C CA . GLU B 1 66 ? -4.406 9.867 -6.426 1 86.5 66 GLU B CA 1
ATOM 1302 C C . GLU B 1 66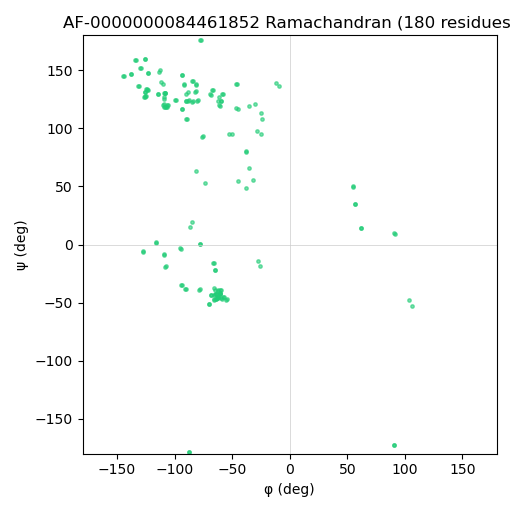 ? -2.982 10.07 -6.941 1 86.5 66 GLU B C 1
ATOM 1304 O O . GLU B 1 66 ? -2.479 11.195 -6.961 1 86.5 66 GLU B O 1
ATOM 1309 N N . VAL B 1 67 ? -2.318 8.977 -7.223 1 87.25 67 VAL B N 1
ATOM 1310 C CA . VAL B 1 67 ? -0.961 8.984 -7.758 1 87.25 67 VAL B CA 1
ATOM 1311 C C . VAL B 1 67 ? -0.978 8.547 -9.219 1 87.25 67 VAL B C 1
ATOM 1313 O O . VAL B 1 67 ? -1.526 7.496 -9.555 1 87.25 67 VAL B O 1
ATOM 1316 N N . TYR B 1 68 ? -0.443 9.32 -10.07 1 80.75 68 TYR B N 1
ATOM 1317 C CA . TYR B 1 68 ? -0.375 9.031 -11.5 1 80.75 68 TYR B CA 1
ATOM 1318 C C . TYR B 1 68 ? 1.058 8.734 -11.922 1 80.75 68 TYR B C 1
ATOM 1320 O O . TYR B 1 68 ? 2.01 9.219 -11.312 1 80.75 68 TYR B O 1
ATOM 1328 N N . ARG B 1 69 ? 1.315 7.66 -12.828 1 63.91 69 ARG B N 1
ATOM 1329 C CA . ARG B 1 69 ? 2.629 7.273 -13.336 1 63.91 69 ARG B CA 1
ATOM 1330 C C . ARG B 1 69 ? 3.424 8.5 -13.781 1 63.91 69 ARG B C 1
ATOM 1332 O O . ARG B 1 69 ? 2.854 9.461 -14.289 1 63.91 69 ARG B O 1
ATOM 1339 N N . LYS B 1 70 ? 4.75 8.383 -13.359 1 54.81 70 LYS B N 1
ATOM 1340 C CA . LYS B 1 70 ? 5.652 9.43 -13.828 1 54.81 70 LYS B CA 1
ATOM 1341 C C . LYS B 1 70 ? 5.684 9.484 -15.352 1 54.81 70 LYS B C 1
ATOM 1343 O O . LYS B 1 70 ? 5.781 8.445 -16.016 1 54.81 70 LYS B O 1
ATOM 1348 N N . GLY B 1 71 ? 5.5 10.648 -16.094 1 46.25 71 GLY B N 1
ATOM 1349 C CA . GLY B 1 71 ? 5.363 11.094 -17.484 1 46.25 71 GLY B CA 1
ATOM 1350 C C . GLY B 1 71 ? 3.947 11.484 -17.844 1 46.25 71 GLY B C 1
ATOM 1351 O O . GLY B 1 71 ? 3.715 12.094 -18.891 1 46.25 71 GLY B O 1
ATOM 1352 N N . HIS B 1 72 ? 3.092 10.672 -17.609 1 40.06 72 HIS B N 1
ATOM 1353 C CA . HIS B 1 72 ? 1.78 11.305 -17.688 1 40.06 72 HIS B CA 1
ATOM 1354 C C . HIS B 1 72 ? 1.527 12.203 -16.469 1 40.06 72 HIS B C 1
ATOM 1356 O O . HIS B 1 72 ? 1.156 11.719 -15.406 1 40.06 72 HIS B O 1
ATOM 1362 N N . GLU B 1 73 ? 2.389 12.891 -16.406 1 35.66 73 GLU B N 1
ATOM 1363 C CA . GLU B 1 73 ? 2.312 13.875 -15.328 1 35.66 73 GLU B CA 1
ATOM 1364 C C . GLU B 1 73 ? 0.875 14.344 -15.102 1 35.66 73 GLU B C 1
ATOM 1366 O O . GLU B 1 73 ? 0.08 14.391 -16.047 1 35.66 73 GLU B O 1
ATOM 1371 N N . LEU B 1 74 ? 0.394 14.102 -13.93 1 34.81 74 LEU B N 1
ATOM 1372 C CA . LEU B 1 74 ? -0.781 14.867 -13.531 1 34.81 74 LEU B CA 1
ATOM 1373 C C . LEU B 1 74 ? -0.718 16.297 -14.086 1 34.81 74 LEU B C 1
ATOM 1375 O O . LEU B 1 74 ? 0.222 17.031 -13.789 1 34.81 74 LEU B O 1
ATOM 1379 N N . GLN B 1 75 ? -0.78 16.328 -15.336 1 36.66 75 GLN B N 1
ATOM 1380 C CA . GLN B 1 75 ? -1.162 17.719 -15.555 1 36.66 75 GLN B CA 1
ATOM 1381 C C . GLN B 1 75 ? -2.156 18.188 -14.492 1 36.66 75 GLN B C 1
ATOM 1383 O O . GLN B 1 75 ? -3.299 17.719 -14.461 1 36.66 75 GLN B O 1
ATOM 1388 N N . THR B 1 76 ? -1.804 17.906 -13.258 1 33 76 THR B N 1
ATOM 1389 C CA . THR B 1 76 ? -2.721 18.703 -12.445 1 33 76 THR B CA 1
ATOM 1390 C C . THR B 1 76 ? -2.982 20.062 -13.086 1 33 76 THR B C 1
ATOM 1392 O O . THR B 1 76 ? -2.047 20.75 -13.5 1 33 76 THR B O 1
ATOM 1395 N N . GLY B 1 77 ? -3.773 20.203 -14 1 33.94 77 GLY B N 1
ATOM 1396 C CA . GLY B 1 77 ? -4.234 21.562 -14.18 1 33.94 77 GLY B CA 1
ATOM 1397 C C . GLY B 1 77 ? -3.879 22.484 -13.023 1 33.94 77 GLY B C 1
ATOM 1398 O O . GLY B 1 77 ? -3.535 22 -11.938 1 33.94 77 GLY B O 1
ATOM 1399 N N . ARG B 1 78 ? -3.414 23.875 -13.297 1 37.19 78 ARG B N 1
ATOM 1400 C CA . ARG B 1 78 ? -3.168 25.016 -12.43 1 37.19 78 ARG B CA 1
ATOM 1401 C C . ARG B 1 78 ? -4.039 24.953 -11.18 1 37.19 78 ARG B C 1
ATOM 1403 O O . ARG B 1 78 ? -4.176 25.938 -10.461 1 37.19 78 ARG B O 1
ATOM 1410 N N . LYS B 1 79 ? -5.078 24.125 -11.078 1 45 79 LYS B N 1
ATOM 1411 C CA . LYS B 1 79 ? -5.641 24.625 -9.828 1 45 79 LYS B CA 1
ATOM 1412 C C . LYS B 1 79 ? -4.656 24.438 -8.672 1 45 79 LYS B C 1
ATOM 1414 O O . LYS B 1 79 ? -3.971 23.422 -8.586 1 45 79 LYS B O 1
ATOM 1419 N N . PRO B 1 80 ? -4.23 25.375 -7.914 1 43.69 80 PRO B N 1
ATOM 1420 C CA . PRO B 1 80 ? -3.404 25.453 -6.707 1 43.69 80 PRO B CA 1
ATOM 1421 C C . PRO B 1 80 ? -3.482 24.203 -5.844 1 43.69 80 PRO B C 1
ATOM 1423 O O . PRO B 1 80 ? -4.562 23.625 -5.68 1 43.69 80 PRO B O 1
ATOM 1426 N N . ARG B 1 81 ? -2.449 23.203 -5.953 1 54.16 81 ARG B N 1
ATOM 1427 C CA . ARG B 1 81 ? -2.422 22.156 -4.941 1 54.16 81 ARG B CA 1
ATOM 1428 C C . ARG B 1 81 ? -3.066 22.625 -3.643 1 54.16 81 ARG B C 1
ATOM 1430 O O . ARG B 1 81 ? -2.709 23.688 -3.115 1 54.16 81 ARG B O 1
ATOM 1437 N N . PRO B 1 82 ? -4.227 21.938 -3.369 1 57.44 82 PRO B N 1
ATOM 1438 C CA . PRO B 1 82 ? -4.762 22.422 -2.096 1 57.44 82 PRO B CA 1
ATOM 1439 C C . PRO B 1 82 ? -3.697 22.516 -1.005 1 57.44 82 PRO B C 1
ATOM 1441 O O . PRO B 1 82 ? -2.74 21.734 -1.003 1 57.44 82 PRO B O 1
ATOM 1444 N N . MET B 1 83 ? -3.416 23.703 -0.498 1 65.81 83 MET B N 1
ATOM 1445 C CA . MET B 1 83 ? -2.6 23.812 0.707 1 65.81 83 MET B CA 1
ATOM 1446 C C . MET B 1 83 ? -3.164 22.953 1.83 1 65.81 83 MET B C 1
ATOM 1448 O O . MET B 1 83 ? -4.238 23.234 2.359 1 65.81 83 MET B O 1
ATOM 1452 N N . LEU B 1 84 ? -2.615 21.719 1.957 1 68.38 84 LEU B N 1
ATOM 1453 C CA . LEU B 1 84 ? -3.113 20.797 2.967 1 68.38 84 LEU B CA 1
ATOM 1454 C C . LEU B 1 84 ? -2.363 20.969 4.285 1 68.38 84 LEU B C 1
ATOM 1456 O O . LEU B 1 84 ? -1.163 21.266 4.285 1 68.38 84 LEU B O 1
ATOM 1460 N N . GLN B 1 85 ? -3.141 21.109 5.379 1 70.19 85 GLN B N 1
ATOM 1461 C CA . GLN B 1 85 ? -2.586 21.141 6.727 1 70.19 85 GLN B CA 1
ATOM 1462 C C . GLN B 1 85 ? -3.01 19.906 7.531 1 70.19 85 GLN B C 1
ATOM 1464 O O . GLN B 1 85 ? -4.059 19.328 7.266 1 70.19 85 GLN B O 1
ATOM 1469 N N . LEU B 1 86 ? -2.168 19.547 8.406 1 70.69 86 LEU B N 1
ATOM 1470 C CA . LEU B 1 86 ? -2.463 18.438 9.297 1 70.69 86 LEU B CA 1
ATOM 1471 C C . LEU B 1 86 ? -3.355 18.875 10.453 1 70.69 86 LEU B C 1
ATOM 1473 O O . LEU B 1 86 ? -3.092 19.906 11.078 1 70.69 86 LEU B O 1
ATOM 1477 N N . VAL B 1 87 ? -4.48 18.234 10.609 1 73.56 87 VAL B N 1
ATOM 1478 C CA . VAL B 1 87 ? -5.328 18.516 11.758 1 73.56 87 VAL B CA 1
ATOM 1479 C C . VAL B 1 87 ? -5.598 17.234 12.539 1 73.56 87 VAL B C 1
ATOM 1481 O O . VAL B 1 87 ? -5.777 16.172 11.945 1 73.56 87 VAL B O 1
ATOM 1484 N N . VAL B 1 88 ? -5.469 17.312 13.875 1 66.62 88 VAL B N 1
ATOM 1485 C CA . VAL B 1 88 ? -5.781 16.172 14.742 1 66.62 88 VAL B CA 1
ATOM 1486 C C . VAL B 1 88 ? -7.242 15.773 14.555 1 66.62 88 VAL B C 1
ATOM 1488 O O . VAL B 1 88 ? -8.133 16.625 14.547 1 66.62 88 VAL B O 1
ATOM 1491 N N . ASP B 1 89 ? -7.41 14.477 14.188 1 66.69 89 ASP B N 1
ATOM 1492 C CA . ASP B 1 89 ? -8.773 13.945 14.094 1 66.69 89 ASP B CA 1
ATOM 1493 C C . ASP B 1 89 ? -9.344 13.664 15.477 1 66.69 89 ASP B C 1
ATOM 1495 O O . ASP B 1 89 ? -8.984 12.68 16.125 1 66.69 89 ASP B O 1
ATOM 1499 N N . ASN B 1 90 ? -10.016 14.625 15.977 1 50.34 90 ASN B N 1
ATOM 1500 C CA . ASN B 1 90 ? -10.641 14.492 17.281 1 50.34 90 ASN B CA 1
ATOM 1501 C C . ASN B 1 90 ? -11.93 13.672 17.219 1 50.34 90 ASN B C 1
ATOM 1503 O O . ASN B 1 90 ? -12.672 13.602 18.203 1 50.34 90 ASN B O 1
ATOM 1507 N N . THR B 1 91 ? -12.172 13.281 16.062 1 45.25 91 THR B N 1
ATOM 1508 C CA . THR B 1 91 ? -13.5 12.672 16.047 1 45.25 91 THR B CA 1
ATOM 1509 C C . THR B 1 91 ? -13.422 11.203 16.438 1 45.25 91 THR B C 1
ATOM 1511 O O . THR B 1 91 ? -14.398 10.461 16.281 1 45.25 91 THR B O 1
ATOM 1514 N N . ARG B 1 92 ? -12.312 10.75 17.016 1 40.84 92 ARG B N 1
ATOM 1515 C CA . ARG B 1 92 ? -12.695 9.453 17.578 1 40.84 92 ARG B CA 1
ATOM 1516 C C . ARG B 1 92 ? -13.594 9.617 18.797 1 40.84 92 ARG B C 1
ATOM 1518 O O . ARG B 1 92 ? -13.445 10.578 19.547 1 40.84 92 ARG B O 1
#

Organism: NCBI:txid458

Secondary structure (DSSP, 8-state):
-EEEEEEEEEHHHHHHHHHHHHHHHHHHH---EEEEEEEEEEEE-TTS-EEEEEETTT--EE-EEEE--TTS-----SS----EEEEE-TT-/-EEEEEEEEEHHHHHHHHHHHHHHHHHHH---EEEEEEEEEEEE-TTS-EEEEEETTT--EE-EEEE--TTS-----SS----EEEEE-TT-

Solvent-accessible surface area (backbone atoms only — not comparable to full-atom values): 10123 Å² total; per-residue (Å²): 71,40,35,39,40,54,60,76,29,43,51,68,55,45,48,51,54,54,46,49,49,51,46,45,36,31,73,74,64,63,32,47,34,35,30,69,35,35,42,33,34,40,43,21,40,96,85,72,43,47,38,40,40,22,25,68,84,75,67,43,73,55,50,71,45,79,45,52,54,91,82,56,56,63,62,62,62,84,63,72,72,69,57,65,39,80,39,75,50,71,80,114,72,38,35,38,41,55,61,77,29,44,52,69,55,46,47,50,55,55,47,47,50,51,47,45,36,33,75,74,63,63,33,46,34,36,30,70,35,34,41,33,35,40,43,21,40,96,85,71,44,47,38,39,38,21,26,69,84,76,66,44,72,54,52,71,45,80,45,60,54,91,80,56,53,69,68,62,62,84,67,72,73,72,57,67,39,80,38,75,50,72,79,114

Nearest PDB structures (foldseek):
  4f38-assembly1_B  TM=1.864E-01  e=9.938E+00  Mus musculus
  3dz6-assembly1_A  TM=6.178E-01  e=7.066E+00  Homo sapiens
  4f38-assembly1_B  TM=1.867E-01  e=7.539E+00  Mus musculus

Radius of gyration: 17.82 Å; Cα contacts (8 Å, |Δi|>4): 349; chains: 2; bounding box: 25×55×40 Å

pLDDT: mean 79.67, std 18.57, range [33.0, 97.56]

Foldseek 3Di:
DDDDDDDDDDPVRVVVVVVVVQVCCCVVVVDNDDPPDDDDDFDADPVRFTKFKAQPVPRDTDRDDDDDDPPVPCCVPPPPPRPIDIGGPPPD/DDDDDDDDDDPVRVVVVVVVVQVCCCVPVVDNDDPPDDDADFDADPVRFTKFKAQPVPRDTDRDD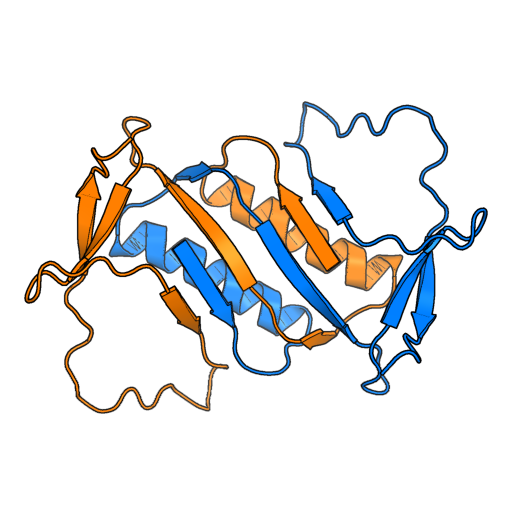DDDDPPVPCVVPPPPPRPIDIGGPPPD